Protein AF-A0A369Q5H9-F1 (afdb_monomer_lite)

Sequence (134 aa):
MATLTLPMKGEYFDQIRDGSKTEEYRVRNIHWGCRIVGKTFDAIVLTRGYPKGGGVEGQTRLTREWRGFEQKMITHPHFGEKPTPVFAIDVSRPAQGMAARSDETPQAVQPERPQPSSQSECAQPTPSKDTSNE

Structure (mmCIF, N/CA/C/O backbone):
data_AF-A0A369Q5H9-F1
#
_entry.id   AF-A0A369Q5H9-F1
#
loop_
_atom_site.group_PDB
_atom_site.id
_atom_site.type_symbol
_atom_site.label_atom_id
_atom_site.label_alt_id
_atom_site.label_comp_id
_atom_site.label_asym_id
_atom_site.label_entity_id
_atom_site.label_seq_id
_atom_site.pdbx_PDB_ins_code
_atom_site.Cartn_x
_atom_site.Cartn_y
_atom_site.Cartn_z
_atom_site.occupancy
_atom_site.B_iso_or_equiv
_atom_site.auth_seq_id
_atom_site.auth_comp_id
_atom_site.auth_asym_id
_atom_site.auth_atom_id
_atom_site.pdbx_PDB_model_num
ATOM 1 N N . MET A 1 1 ? -8.382 -5.870 18.225 1.00 69.31 1 MET A N 1
ATOM 2 C CA . MET A 1 1 ? -8.203 -5.140 16.960 1.00 69.31 1 MET A CA 1
ATOM 3 C C . MET A 1 1 ? -6.846 -5.494 16.394 1.00 69.31 1 MET A C 1
ATOM 5 O O . MET A 1 1 ? -5.853 -5.356 17.103 1.00 69.31 1 MET A O 1
ATOM 9 N N . ALA A 1 2 ? -6.815 -6.042 15.186 1.00 87.56 2 ALA A N 1
ATOM 10 C CA . ALA A 1 2 ? -5.592 -6.450 14.513 1.00 87.56 2 ALA A CA 1
ATOM 11 C C . ALA A 1 2 ? -5.245 -5.420 13.438 1.00 87.56 2 ALA A C 1
ATOM 13 O O . ALA A 1 2 ? -6.059 -5.104 12.573 1.00 87.56 2 ALA A O 1
ATOM 14 N N . THR A 1 3 ? -4.018 -4.913 13.479 1.00 90.88 3 THR A N 1
ATOM 15 C CA . THR A 1 3 ? -3.528 -3.922 12.521 1.00 90.88 3 THR A CA 1
ATOM 16 C C . THR A 1 3 ? -2.336 -4.485 11.770 1.00 90.88 3 THR A C 1
ATOM 18 O O . THR A 1 3 ? -1.389 -4.984 12.383 1.00 90.88 3 THR A O 1
ATOM 21 N N . LEU A 1 4 ? -2.371 -4.398 10.442 1.00 92.44 4 LEU A N 1
ATOM 22 C CA . LEU A 1 4 ? -1.253 -4.804 9.602 1.00 92.44 4 LEU A CA 1
ATOM 23 C C . LEU A 1 4 ? -0.330 -3.610 9.352 1.00 92.44 4 LEU A C 1
ATOM 25 O O . LEU A 1 4 ? -0.694 -2.693 8.623 1.00 92.44 4 LEU A O 1
ATOM 29 N N . THR A 1 5 ? 0.874 -3.630 9.920 1.00 91.62 5 THR A N 1
ATOM 30 C CA . THR A 1 5 ? 1.871 -2.571 9.699 1.00 91.62 5 THR A CA 1
ATOM 31 C C . THR A 1 5 ? 2.833 -2.942 8.572 1.00 91.62 5 THR A C 1
ATOM 33 O O . THR A 1 5 ? 3.466 -4.000 8.615 1.00 91.62 5 THR A O 1
ATOM 36 N N . LEU A 1 6 ? 2.978 -2.058 7.583 1.00 91.44 6 LEU A N 1
ATOM 37 C CA . LEU A 1 6 ? 3.784 -2.263 6.381 1.00 91.44 6 LEU A CA 1
ATOM 38 C C . LEU A 1 6 ? 4.786 -1.109 6.191 1.00 91.44 6 LEU A C 1
ATOM 40 O O . LEU A 1 6 ? 4.381 -0.004 5.830 1.00 91.44 6 LEU A O 1
ATOM 44 N N . PRO A 1 7 ? 6.095 -1.349 6.382 1.00 90.25 7 PRO A N 1
ATOM 45 C CA . PRO A 1 7 ? 7.118 -0.357 6.072 1.00 90.25 7 PRO A CA 1
ATOM 46 C C . PRO A 1 7 ? 7.408 -0.330 4.574 1.00 90.25 7 PRO A C 1
ATOM 48 O O . PRO A 1 7 ? 7.670 -1.379 3.978 1.00 90.25 7 PRO A O 1
ATOM 51 N N . MET A 1 8 ? 7.391 0.854 3.967 1.00 89.19 8 MET A N 1
ATOM 52 C CA . MET A 1 8 ? 7.634 1.042 2.535 1.00 89.19 8 MET A CA 1
ATOM 53 C C . MET A 1 8 ? 8.571 2.214 2.246 1.00 89.19 8 MET A C 1
ATOM 55 O O . MET A 1 8 ? 8.866 3.049 3.105 1.00 89.19 8 MET A O 1
ATOM 59 N N . LYS A 1 9 ? 9.067 2.265 1.010 1.00 88.06 9 LYS A N 1
ATOM 60 C CA . LYS A 1 9 ? 9.926 3.352 0.542 1.00 88.06 9 LYS A CA 1
ATOM 61 C C . LYS A 1 9 ? 9.127 4.655 0.466 1.00 88.06 9 LYS A C 1
ATOM 63 O O . LYS A 1 9 ? 7.956 4.644 0.093 1.00 88.06 9 LYS A O 1
ATOM 68 N N . GLY A 1 10 ? 9.778 5.771 0.801 1.00 87.69 10 GLY A N 1
ATOM 69 C CA . GLY A 1 10 ? 9.128 7.084 0.860 1.00 87.69 10 GLY A CA 1
ATOM 70 C C . GLY A 1 10 ? 8.425 7.485 -0.435 1.00 87.69 10 GLY A C 1
ATOM 71 O O . GLY A 1 10 ? 7.298 7.950 -0.373 1.00 87.69 10 GLY A O 1
ATOM 72 N N . GLU A 1 11 ? 9.022 7.187 -1.594 1.00 88.00 11 GLU A N 1
ATOM 73 C CA . GLU A 1 11 ? 8.424 7.498 -2.902 1.00 88.00 11 GLU A CA 1
ATOM 74 C C . GLU A 1 11 ? 7.024 6.887 -3.085 1.00 88.00 11 GLU A C 1
ATOM 76 O O . GLU A 1 11 ? 6.123 7.544 -3.594 1.00 88.00 11 GLU A O 1
ATOM 81 N N . TYR A 1 12 ? 6.813 5.654 -2.617 1.00 88.94 12 TYR A N 1
ATOM 82 C CA . TYR A 1 12 ? 5.514 4.986 -2.707 1.00 88.94 12 TYR A CA 1
ATOM 83 C C . TYR A 1 12 ? 4.548 5.454 -1.638 1.00 88.94 12 TYR A C 1
ATOM 85 O O . TYR A 1 12 ? 3.353 5.555 -1.896 1.00 88.94 12 TYR A O 1
ATOM 93 N N . PHE A 1 13 ? 5.070 5.772 -0.457 1.00 90.62 13 PHE A N 1
ATOM 94 C CA . PHE A 1 13 ? 4.278 6.364 0.606 1.00 90.62 13 PHE A CA 1
ATOM 95 C C . PHE A 1 13 ? 3.668 7.695 0.157 1.00 90.62 13 PHE A C 1
ATOM 97 O O . PHE A 1 13 ? 2.470 7.900 0.331 1.00 90.62 13 PHE A O 1
ATOM 104 N N . ASP A 1 14 ? 4.470 8.561 -0.467 1.00 88.50 14 ASP A N 1
ATOM 105 C CA . ASP A 1 14 ? 4.007 9.841 -1.002 1.00 88.50 14 ASP A CA 1
ATOM 106 C C . ASP A 1 14 ? 2.962 9.624 -2.118 1.00 88.50 14 ASP A C 1
A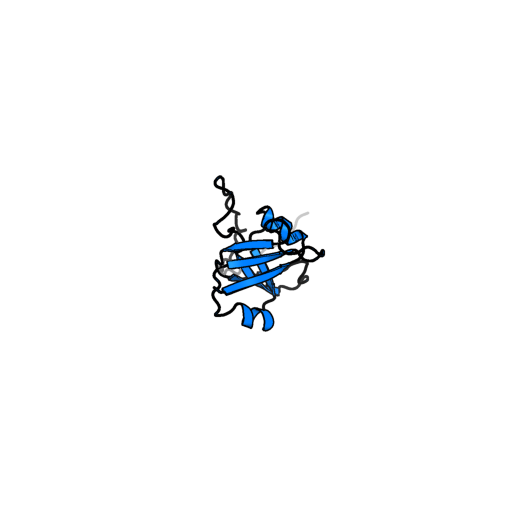TOM 108 O O . ASP A 1 14 ? 1.897 10.231 -2.078 1.00 88.50 14 ASP A O 1
ATOM 112 N N . GLN A 1 15 ? 3.169 8.662 -3.029 1.00 90.94 15 GLN A N 1
ATOM 113 C CA . GLN A 1 15 ? 2.172 8.321 -4.061 1.00 90.94 15 GLN A 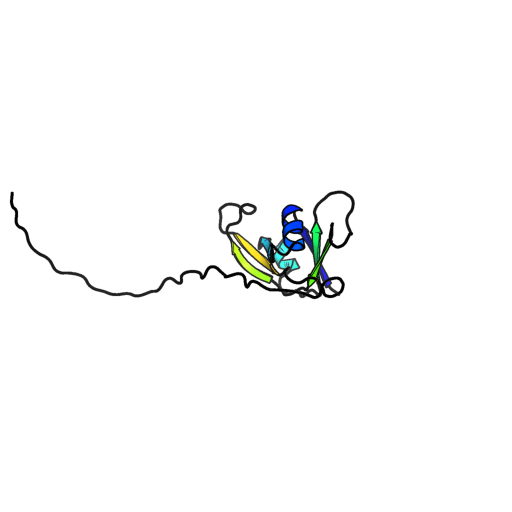CA 1
ATOM 114 C C . GLN A 1 15 ? 0.836 7.807 -3.494 1.00 90.94 15 GLN A C 1
ATOM 116 O O . GLN A 1 15 ? -0.215 8.083 -4.066 1.00 90.94 15 GLN A O 1
ATOM 121 N N . ILE A 1 16 ? 0.855 7.045 -2.396 1.00 90.75 16 ILE A N 1
ATOM 122 C CA . ILE A 1 16 ? -0.366 6.537 -1.743 1.00 90.75 16 ILE A CA 1
ATOM 123 C C . ILE A 1 16 ? -1.035 7.623 -0.894 1.00 90.75 16 ILE A C 1
ATOM 125 O O . ILE A 1 16 ? -2.262 7.652 -0.767 1.00 90.75 16 ILE A O 1
ATOM 129 N N . ARG A 1 17 ? -0.247 8.528 -0.300 1.00 87.75 17 ARG A N 1
ATOM 130 C CA . ARG A 1 17 ? -0.770 9.724 0.368 1.00 87.75 17 ARG A CA 1
ATOM 131 C C . ARG A 1 17 ? -1.555 10.575 -0.625 1.00 87.75 17 ARG A C 1
ATOM 133 O O . ARG A 1 17 ? -2.673 10.965 -0.312 1.00 87.75 17 ARG A O 1
ATOM 140 N N . ASP A 1 18 ? -0.972 10.809 -1.797 1.00 87.00 18 ASP A N 1
ATOM 141 C CA . ASP A 1 18 ? -1.522 11.686 -2.832 1.00 87.00 18 ASP A CA 1
ATOM 142 C C . ASP A 1 18 ? -2.619 10.998 -3.671 1.00 87.00 18 ASP A C 1
ATOM 144 O O . ASP A 1 18 ? -3.237 11.628 -4.521 1.00 87.00 18 AS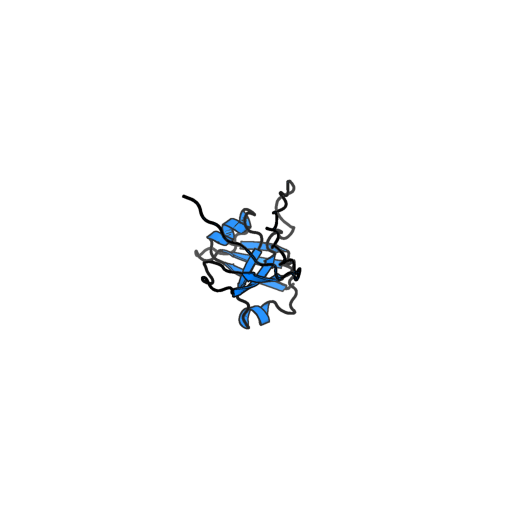P A O 1
ATOM 148 N N . GLY A 1 19 ? -2.884 9.706 -3.435 1.00 86.94 19 GLY A N 1
ATOM 149 C CA . GLY A 1 19 ? -3.931 8.936 -4.117 1.00 86.94 19 GLY A CA 1
ATOM 150 C C . GLY A 1 19 ? -3.546 8.401 -5.501 1.00 86.94 19 GLY A C 1
ATOM 151 O O . GLY A 1 19 ? -4.295 7.621 -6.081 1.00 86.94 19 GLY A O 1
ATOM 152 N N . SER A 1 20 ? -2.359 8.739 -6.008 1.00 88.94 20 SER A N 1
ATOM 153 C CA . SER A 1 20 ? -1.831 8.265 -7.297 1.00 88.94 20 SER A CA 1
ATOM 154 C C . SER A 1 20 ? -1.562 6.757 -7.331 1.00 88.94 20 SER A C 1
ATOM 156 O O . SER A 1 20 ? -1.537 6.153 -8.402 1.00 88.94 20 SER A O 1
ATOM 158 N N . LYS A 1 21 ? -1.338 6.132 -6.168 1.00 90.50 21 LYS A N 1
ATOM 159 C CA . LYS A 1 21 ? -1.126 4.685 -6.030 1.00 90.50 21 LYS A CA 1
ATOM 160 C C . LYS A 1 21 ? -2.114 4.097 -5.028 1.00 90.50 21 LYS A C 1
ATOM 162 O O . LYS A 1 21 ? -2.170 4.515 -3.878 1.00 90.50 21 LYS A O 1
ATOM 167 N N . THR A 1 22 ? -2.856 3.083 -5.461 1.00 92.19 22 THR A N 1
ATOM 168 C CA . THR A 1 22 ? -3.947 2.458 -4.692 1.00 92.19 22 THR A CA 1
ATOM 169 C C . THR A 1 22 ? -3.634 1.042 -4.214 1.00 92.19 22 THR A C 1
ATOM 171 O O . THR A 1 22 ? -4.387 0.487 -3.418 1.00 92.19 22 THR A O 1
ATOM 174 N N . GLU A 1 23 ? -2.517 0.462 -4.659 1.00 93.00 23 GLU A N 1
ATOM 175 C CA . GLU A 1 23 ? -2.116 -0.912 -4.346 1.00 93.00 23 GLU A CA 1
ATOM 176 C C . GLU A 1 23 ? -0.673 -0.964 -3.835 1.00 93.00 23 GLU A C 1
ATOM 178 O O . GLU A 1 23 ? 0.241 -0.419 -4.466 1.00 93.00 23 GLU A O 1
ATOM 183 N N . GLU A 1 24 ? -0.458 -1.674 -2.728 1.00 92.62 24 GLU A N 1
ATOM 184 C CA . GLU A 1 24 ? 0.867 -2.028 -2.213 1.00 92.62 24 GLU A CA 1
ATOM 185 C C . GLU A 1 24 ? 1.208 -3.478 -2.581 1.00 92.62 24 GLU A C 1
ATOM 187 O O . GLU A 1 24 ? 0.436 -4.395 -2.303 1.00 92.62 24 GLU A O 1
ATOM 192 N N . TYR A 1 25 ? 2.383 -3.707 -3.176 1.00 93.19 25 TYR A N 1
ATOM 193 C CA . TYR A 1 25 ? 2.794 -5.038 -3.634 1.00 93.19 25 TYR A CA 1
ATOM 194 C C . TYR A 1 25 ? 3.814 -5.666 -2.688 1.00 93.19 25 TYR A C 1
ATOM 196 O O . TYR A 1 25 ? 4.885 -5.111 -2.439 1.00 93.19 25 TYR A O 1
ATOM 204 N N . ARG A 1 26 ? 3.528 -6.880 -2.215 1.00 92.56 26 ARG A N 1
ATOM 205 C CA . ARG A 1 26 ? 4.473 -7.695 -1.440 1.00 92.56 26 ARG A CA 1
ATOM 206 C C . ARG A 1 26 ? 4.734 -9.016 -2.125 1.00 92.56 26 ARG A C 1
ATOM 208 O O . ARG A 1 26 ? 3.797 -9.701 -2.511 1.00 92.56 26 ARG A O 1
ATOM 215 N N . VAL A 1 27 ? 6.003 -9.395 -2.249 1.00 92.88 27 VAL A N 1
ATOM 216 C CA . VAL A 1 27 ? 6.374 -10.684 -2.843 1.00 92.88 27 VAL A CA 1
ATOM 217 C C . VAL A 1 27 ? 5.657 -11.833 -2.133 1.00 92.88 27 VAL A C 1
ATOM 219 O O . VAL A 1 27 ? 5.617 -11.902 -0.901 1.00 92.88 27 VAL A O 1
ATOM 222 N N . ARG A 1 28 ? 5.087 -12.747 -2.917 1.00 94.06 28 ARG A N 1
ATOM 223 C CA . ARG A 1 28 ? 4.438 -13.947 -2.402 1.00 94.06 28 ARG A CA 1
ATOM 224 C C . ARG A 1 28 ? 5.505 -14.937 -1.953 1.00 94.06 28 ARG A C 1
ATOM 226 O O . ARG A 1 28 ? 5.965 -15.771 -2.724 1.00 94.06 28 ARG A O 1
ATOM 233 N N . ASN A 1 29 ? 5.888 -14.846 -0.689 1.00 93.31 29 ASN A N 1
ATOM 234 C CA . ASN A 1 29 ? 6.758 -15.809 -0.025 1.00 93.31 29 ASN A CA 1
ATOM 235 C C . ASN A 1 29 ? 6.109 -16.316 1.271 1.00 93.31 29 ASN A C 1
ATOM 237 O O . ASN A 1 29 ? 5.080 -15.798 1.708 1.00 93.31 29 ASN A O 1
ATOM 241 N N . ILE A 1 30 ? 6.725 -17.315 1.906 1.00 92.25 30 ILE A N 1
ATOM 242 C CA . ILE A 1 30 ? 6.234 -17.898 3.167 1.00 92.25 30 ILE A CA 1
ATOM 243 C C . ILE A 1 30 ? 6.107 -16.821 4.257 1.00 92.25 30 ILE A C 1
ATOM 245 O O . ILE A 1 30 ? 5.136 -16.800 5.008 1.00 92.25 30 ILE A O 1
ATOM 249 N N . HIS A 1 31 ? 7.041 -15.869 4.298 1.00 91.62 31 HIS A N 1
ATOM 250 C CA . HIS A 1 31 ? 7.051 -14.785 5.279 1.00 91.62 31 HIS A CA 1
ATOM 251 C C . HIS A 1 31 ? 5.797 -13.897 5.212 1.00 91.62 31 HIS A C 1
ATOM 253 O O . HIS A 1 31 ? 5.190 -13.603 6.243 1.00 91.62 31 HIS A O 1
ATOM 259 N N . TRP A 1 32 ? 5.388 -13.486 4.009 1.00 91.56 32 TRP A N 1
ATOM 260 C CA . TRP A 1 32 ? 4.157 -12.723 3.790 1.00 91.56 32 TRP A CA 1
ATOM 261 C C . TRP A 1 32 ? 2.914 -13.602 3.857 1.00 91.56 32 TRP A C 1
ATOM 263 O O . TRP A 1 32 ? 1.906 -13.180 4.423 1.00 91.56 32 TRP A O 1
ATOM 273 N N . GLY A 1 33 ? 3.007 -14.844 3.377 1.00 91.94 33 GLY A N 1
ATOM 274 C CA . GLY A 1 33 ? 1.942 -15.838 3.461 1.00 91.94 33 GLY A CA 1
ATOM 275 C C . GLY A 1 33 ? 1.457 -16.028 4.896 1.00 91.94 33 GLY A C 1
ATOM 276 O O . GLY A 1 33 ? 0.286 -15.805 5.178 1.00 91.94 33 GLY A O 1
ATOM 277 N N . CYS A 1 34 ? 2.368 -16.297 5.834 1.00 92.56 34 CYS A N 1
ATOM 278 C CA . CYS A 1 34 ? 2.034 -16.470 7.251 1.00 92.56 34 CYS A CA 1
ATOM 279 C C . CYS A 1 34 ? 1.471 -15.204 7.923 1.00 92.56 34 CYS A C 1
ATOM 281 O O . CYS A 1 34 ? 0.859 -15.285 8.994 1.00 92.56 34 CYS A O 1
ATOM 283 N N . ARG A 1 35 ? 1.699 -14.015 7.351 1.00 90.88 35 ARG A N 1
ATOM 284 C CA . ARG A 1 35 ? 1.175 -12.750 7.889 1.00 90.88 35 ARG A CA 1
ATOM 285 C C . ARG A 1 35 ? -0.180 -12.360 7.331 1.00 90.88 35 ARG A C 1
ATOM 287 O O . ARG A 1 35 ? -0.910 -11.694 8.048 1.00 90.88 35 ARG A O 1
ATOM 294 N N . ILE A 1 36 ? -0.495 -12.739 6.102 1.00 90.75 36 ILE A N 1
ATOM 295 C CA . ILE A 1 36 ? -1.664 -12.220 5.387 1.00 90.75 36 ILE A CA 1
ATOM 296 C C . ILE A 1 36 ? -2.703 -13.319 5.134 1.00 90.75 36 ILE A C 1
ATOM 298 O O . ILE A 1 36 ? -3.899 -13.093 5.296 1.00 90.75 36 ILE A O 1
ATOM 302 N N . VAL A 1 37 ? -2.269 -14.520 4.749 1.00 90.50 37 VAL A N 1
ATOM 303 C CA . VAL A 1 37 ? -3.181 -15.594 4.339 1.00 90.50 37 VAL A CA 1
ATOM 304 C C . VAL A 1 37 ? -3.938 -16.128 5.556 1.00 90.50 37 VAL A C 1
ATOM 306 O O . VAL A 1 37 ? -3.335 -16.464 6.574 1.00 90.50 37 VAL A O 1
ATOM 309 N N . GLY A 1 38 ? -5.268 -16.188 5.446 1.00 89.12 38 GLY A N 1
ATOM 310 C CA . GLY A 1 38 ? -6.154 -16.636 6.526 1.00 89.12 38 GLY A CA 1
ATOM 311 C C . GLY A 1 38 ? -6.293 -15.642 7.684 1.00 89.12 38 GLY A C 1
ATOM 312 O O . GLY A 1 38 ? -6.822 -16.010 8.729 1.00 89.12 38 GLY A O 1
ATOM 313 N N . LYS A 1 39 ? -5.811 -14.401 7.524 1.00 89.31 39 LYS A N 1
ATOM 314 C CA . LYS A 1 39 ? -5.892 -13.349 8.541 1.00 89.31 39 LYS A CA 1
ATOM 315 C C . LYS A 1 39 ? -6.728 -12.180 8.040 1.00 89.31 39 LYS A C 1
ATOM 317 O O . LYS A 1 39 ? -6.589 -11.739 6.902 1.00 89.31 39 LYS A O 1
ATOM 322 N N . THR A 1 40 ? -7.576 -11.669 8.921 1.00 89.25 40 THR A N 1
ATOM 323 C CA . THR A 1 40 ? -8.364 -10.456 8.710 1.00 89.25 40 THR A CA 1
ATOM 324 C C . THR A 1 40 ? -7.871 -9.379 9.662 1.00 89.25 40 THR A C 1
ATOM 326 O O . THR A 1 40 ? -7.634 -9.646 10.841 1.00 89.25 40 THR A O 1
ATOM 329 N N . PHE A 1 41 ? -7.708 -8.169 9.142 1.00 92.25 41 PHE A N 1
ATOM 330 C CA . PHE A 1 41 ? -7.288 -7.005 9.910 1.00 92.25 41 PHE A CA 1
ATOM 331 C C . PHE A 1 41 ? -8.416 -5.981 9.919 1.00 92.25 41 PHE A C 1
ATOM 333 O O . PHE A 1 41 ? -9.240 -5.962 9.011 1.00 92.25 41 PHE A O 1
ATOM 340 N N . ASP A 1 42 ? -8.435 -5.125 10.932 1.00 90.75 42 ASP A N 1
ATOM 341 C CA . ASP A 1 42 ? -9.364 -3.996 10.988 1.00 90.75 42 ASP A CA 1
ATOM 342 C C . ASP A 1 42 ? -8.822 -2.821 10.155 1.00 90.75 42 ASP A C 1
ATOM 344 O O . ASP A 1 42 ? -9.563 -2.102 9.491 1.00 90.75 42 ASP A O 1
ATOM 348 N N . ALA A 1 43 ? -7.497 -2.642 10.163 1.00 91.62 43 ALA A N 1
ATOM 349 C CA . ALA A 1 43 ? -6.819 -1.549 9.477 1.00 91.62 43 ALA A CA 1
ATOM 350 C C . ALA A 1 43 ? -5.411 -1.937 9.012 1.00 91.62 43 ALA A C 1
ATOM 352 O O . ALA A 1 43 ? -4.759 -2.830 9.567 1.00 91.62 43 ALA A O 1
ATOM 353 N N . ILE A 1 44 ? -4.918 -1.198 8.023 1.00 93.19 44 ILE A N 1
ATOM 354 C CA . ILE A 1 44 ? -3.545 -1.252 7.526 1.00 93.19 44 ILE A CA 1
ATOM 355 C C . ILE A 1 44 ? -2.850 0.045 7.911 1.00 93.19 44 ILE A C 1
ATOM 357 O O . ILE A 1 44 ? -3.385 1.133 7.720 1.00 93.19 44 ILE A O 1
ATOM 361 N N . VAL A 1 45 ? -1.633 -0.065 8.425 1.00 92.56 45 VAL A N 1
ATOM 362 C CA . VAL A 1 45 ? -0.776 1.072 8.735 1.00 92.56 45 VAL A CA 1
ATOM 363 C C . VAL A 1 45 ? 0.436 1.024 7.825 1.00 92.56 45 VAL A C 1
ATOM 365 O O . VAL A 1 45 ? 1.305 0.166 7.967 1.00 92.56 45 VAL A O 1
ATOM 368 N N . LEU A 1 46 ? 0.512 1.966 6.898 1.00 92.25 46 LEU A N 1
ATOM 369 C CA . LEU A 1 46 ? 1.685 2.168 6.063 1.00 92.25 46 LEU A CA 1
ATOM 370 C C . LEU A 1 46 ? 2.647 3.082 6.805 1.00 92.25 46 LEU A C 1
ATOM 372 O O . LEU A 1 46 ? 2.247 4.141 7.290 1.00 92.25 46 LEU A O 1
ATOM 376 N N . THR A 1 47 ? 3.912 2.689 6.893 1.00 91.31 47 THR A N 1
ATOM 377 C CA . THR A 1 47 ? 4.951 3.538 7.471 1.00 91.31 47 THR A CA 1
ATOM 378 C C . THR A 1 47 ? 5.946 3.949 6.404 1.00 91.31 47 THR A C 1
ATOM 380 O O . THR A 1 47 ? 6.469 3.124 5.646 1.00 91.31 47 THR A O 1
ATOM 383 N N . ARG A 1 48 ? 6.210 5.255 6.347 1.00 89.06 48 ARG A N 1
ATOM 384 C CA . ARG A 1 48 ? 7.318 5.799 5.572 1.00 89.06 48 ARG A CA 1
ATOM 385 C C . ARG A 1 48 ? 8.601 5.275 6.211 1.00 89.06 48 ARG A C 1
ATOM 387 O O . ARG A 1 48 ? 8.778 5.399 7.423 1.00 89.06 48 ARG A O 1
ATOM 394 N N . GLY A 1 49 ? 9.483 4.670 5.417 1.00 80.62 49 GLY A N 1
ATOM 395 C CA . GLY A 1 49 ? 10.841 4.356 5.865 1.00 80.62 49 GLY A CA 1
ATOM 396 C C . GLY A 1 49 ? 11.566 5.594 6.420 1.00 80.62 49 GLY A C 1
ATOM 397 O O . GLY A 1 49 ? 11.074 6.714 6.301 1.00 80.62 49 GLY A O 1
ATOM 398 N N . TYR A 1 50 ? 12.734 5.383 7.033 1.00 62.03 50 TYR A N 1
ATOM 399 C CA . TYR A 1 50 ? 13.523 6.408 7.742 1.00 62.03 50 TYR A CA 1
ATOM 400 C C . TYR A 1 50 ? 13.521 7.795 7.056 1.00 62.03 50 TYR A C 1
ATOM 402 O O . TYR A 1 50 ? 13.728 7.873 5.844 1.00 62.03 50 TYR A O 1
ATOM 410 N N . PRO A 1 51 ? 13.306 8.884 7.829 1.00 57.81 51 PRO A N 1
ATOM 411 C CA . PRO A 1 51 ? 14.207 9.235 8.933 1.00 57.81 51 PRO A CA 1
ATOM 412 C C . PRO A 1 51 ? 13.593 9.199 10.347 1.00 57.81 51 PRO A C 1
ATOM 414 O O . PRO A 1 51 ? 12.401 8.980 10.541 1.00 57.81 51 PRO A O 1
ATOM 417 N N . LYS A 1 52 ? 14.474 9.351 11.351 1.00 54.16 52 LYS A N 1
ATOM 418 C CA . LYS A 1 52 ? 14.222 9.262 12.803 1.00 54.16 52 LYS A CA 1
ATOM 419 C C . LYS A 1 52 ? 13.169 10.287 13.263 1.00 54.16 52 LYS A C 1
ATOM 421 O O . LYS A 1 52 ? 13.507 11.399 13.641 1.00 54.16 52 LYS A O 1
ATOM 426 N N . GLY A 1 53 ? 11.900 9.903 13.211 1.00 59.66 53 GLY A N 1
ATOM 427 C CA . GLY A 1 53 ? 10.762 10.750 13.580 1.00 59.66 53 GLY A CA 1
ATOM 428 C C . GLY A 1 53 ? 9.451 10.097 13.150 1.00 59.66 53 GLY A C 1
ATOM 429 O O . GLY A 1 53 ? 8.691 10.658 12.368 1.00 59.66 53 GLY A O 1
ATOM 430 N N . GLY A 1 54 ? 9.244 8.840 13.549 1.00 61.34 54 GLY A N 1
ATOM 431 C CA . GLY A 1 54 ? 8.079 8.053 13.141 1.00 61.34 54 GLY A CA 1
ATOM 432 C C . GLY A 1 54 ? 6.845 8.352 13.993 1.00 61.34 54 GLY A C 1
ATOM 433 O O . GLY A 1 54 ? 6.969 8.589 15.189 1.00 61.34 54 GLY A O 1
ATOM 434 N N . GLY A 1 55 ? 5.657 8.293 13.387 1.00 71.06 55 GLY A N 1
ATOM 435 C CA . GLY A 1 55 ? 4.373 8.322 14.102 1.00 71.06 55 GLY A CA 1
ATOM 436 C C . GLY A 1 55 ? 3.446 9.490 13.766 1.00 71.06 55 GLY A C 1
ATOM 437 O O . GLY A 1 55 ? 2.383 9.587 14.369 1.00 71.06 55 GLY A O 1
ATOM 438 N N . VAL A 1 56 ? 3.806 10.345 12.808 1.00 79.44 56 VAL A N 1
ATOM 439 C CA . VAL A 1 56 ? 2.957 11.460 12.372 1.00 79.44 56 VAL A CA 1
ATOM 440 C C . VAL A 1 56 ? 2.063 11.001 11.222 1.00 79.44 56 VAL A C 1
ATOM 442 O O . VAL A 1 56 ? 2.556 10.625 10.152 1.00 79.44 56 VAL A O 1
ATOM 445 N N . GLU A 1 57 ? 0.749 11.023 11.443 1.00 81.06 57 GLU A N 1
ATOM 446 C CA . GLU A 1 57 ? -0.250 10.693 10.421 1.00 81.06 57 GLU A CA 1
ATOM 447 C C . GLU A 1 57 ? -0.148 11.676 9.240 1.00 81.06 57 GLU A C 1
ATOM 449 O O . GLU A 1 57 ? 0.006 12.881 9.427 1.00 81.06 57 GLU A O 1
ATOM 454 N N . GLY A 1 58 ? -0.157 11.161 8.011 1.00 78.75 58 GLY A N 1
ATOM 455 C CA . GLY A 1 58 ? 0.021 11.937 6.780 1.00 78.75 58 GLY A CA 1
ATOM 456 C C . GLY A 1 58 ? 1.477 12.225 6.389 1.00 78.75 58 GLY A C 1
ATOM 457 O O . GLY A 1 58 ? 1.737 12.543 5.231 1.00 78.75 58 GLY A O 1
ATOM 458 N N . GLN A 1 59 ? 2.442 12.073 7.305 1.00 81.69 59 GLN A N 1
ATOM 459 C CA . GLN A 1 59 ? 3.862 12.358 7.036 1.00 81.69 59 GLN A CA 1
ATOM 460 C C . GLN A 1 59 ? 4.749 11.114 7.100 1.00 81.69 59 GLN A C 1
ATOM 462 O O . GLN A 1 59 ? 5.554 10.874 6.197 1.00 81.69 59 GLN A O 1
ATOM 467 N N . THR A 1 60 ? 4.613 10.329 8.171 1.00 87.19 60 THR A N 1
ATOM 468 C CA . THR A 1 60 ? 5.385 9.097 8.398 1.00 87.19 60 THR A CA 1
ATOM 469 C C . THR A 1 60 ? 4.508 7.870 8.625 1.00 87.19 60 THR A C 1
ATOM 471 O O . THR A 1 60 ? 5.011 6.746 8.578 1.00 87.19 60 THR A O 1
ATOM 474 N N . ARG A 1 61 ? 3.197 8.069 8.807 1.00 89.44 61 ARG A N 1
ATOM 475 C CA . ARG A 1 61 ? 2.182 7.027 8.958 1.00 89.44 61 ARG A CA 1
ATOM 476 C C . ARG A 1 61 ? 0.958 7.330 8.091 1.00 89.44 61 ARG A C 1
ATOM 478 O O . ARG A 1 61 ? 0.532 8.476 8.032 1.00 89.44 61 ARG A O 1
ATOM 485 N N . LEU A 1 62 ? 0.403 6.319 7.431 1.00 90.12 62 LEU A N 1
ATOM 486 C CA . LEU A 1 62 ? -0.920 6.386 6.807 1.00 90.12 62 LEU A CA 1
ATOM 487 C C . LEU A 1 62 ? -1.749 5.209 7.283 1.00 90.12 62 LEU A C 1
ATOM 489 O O . LEU A 1 62 ? -1.341 4.057 7.128 1.00 90.12 62 LEU A O 1
ATOM 493 N N . THR A 1 63 ? -2.923 5.496 7.819 1.00 92.19 63 THR A N 1
ATOM 494 C CA . THR A 1 63 ? -3.890 4.483 8.218 1.00 92.19 63 THR A CA 1
ATOM 495 C C . THR A 1 63 ? -4.926 4.308 7.102 1.00 92.19 63 THR A C 1
ATOM 497 O O . THR A 1 63 ? -5.491 5.273 6.574 1.00 92.19 63 THR A O 1
ATOM 500 N N . ARG A 1 64 ? -5.123 3.062 6.674 1.00 92.56 64 ARG A N 1
ATOM 501 C CA . ARG A 1 64 ? -6.003 2.647 5.574 1.00 92.56 64 ARG A CA 1
ATOM 502 C C . ARG A 1 64 ? -6.951 1.552 6.043 1.00 92.56 64 ARG A C 1
ATOM 504 O O . ARG A 1 64 ? -6.622 0.795 6.958 1.00 92.56 64 ARG A O 1
ATOM 511 N N . GLU A 1 65 ? -8.122 1.472 5.426 1.00 92.88 65 GLU A N 1
ATOM 512 C CA . GLU A 1 65 ? -9.071 0.390 5.697 1.00 92.88 65 GLU A CA 1
ATOM 513 C C . GLU A 1 65 ? -8.537 -0.925 5.127 1.00 92.88 65 GLU A C 1
ATOM 515 O O . GLU A 1 65 ? -8.053 -0.971 3.995 1.00 92.88 65 GLU A O 1
ATOM 520 N N . TRP A 1 66 ? -8.627 -2.012 5.896 1.00 92.06 66 TRP A N 1
ATOM 521 C CA . TRP A 1 66 ? -8.322 -3.335 5.360 1.00 92.06 66 TRP A CA 1
ATOM 522 C C . TRP A 1 66 ? -9.460 -3.788 4.439 1.00 92.06 66 TRP A C 1
ATOM 524 O O . TRP A 1 66 ? -10.551 -4.114 4.901 1.00 92.06 66 TRP A O 1
ATOM 534 N N . ARG A 1 67 ? -9.195 -3.848 3.129 1.00 91.81 67 ARG A N 1
ATOM 535 C CA . ARG A 1 67 ? -10.147 -4.357 2.119 1.00 91.81 67 ARG A CA 1
ATOM 536 C C . ARG A 1 67 ? -9.748 -5.715 1.540 1.00 91.81 67 ARG A C 1
ATOM 538 O O . ARG A 1 67 ? -10.394 -6.219 0.628 1.00 91.81 67 ARG A O 1
ATOM 545 N N . GLY A 1 68 ? -8.705 -6.325 2.100 1.00 92.38 68 GLY A N 1
ATOM 546 C CA . GLY A 1 68 ? -8.143 -7.581 1.623 1.00 92.38 68 GLY A CA 1
ATOM 547 C C . GLY A 1 68 ? -6.939 -7.388 0.707 1.00 92.38 68 GLY A C 1
ATOM 548 O O . GLY A 1 68 ? -6.302 -6.334 0.666 1.00 92.38 68 GLY A O 1
ATOM 549 N N . PHE A 1 69 ? -6.599 -8.461 0.002 1.00 93.88 69 PHE A N 1
ATOM 550 C CA . PHE A 1 69 ? -5.490 -8.498 -0.936 1.00 93.88 69 PHE A CA 1
ATOM 551 C C . PHE A 1 69 ? -5.847 -9.381 -2.129 1.00 93.88 69 PHE A C 1
ATOM 553 O O . PHE A 1 69 ? -6.580 -10.361 -1.998 1.00 93.88 69 PHE A O 1
ATOM 560 N N . GLU A 1 70 ? -5.251 -9.077 -3.272 1.00 94.06 70 GLU A N 1
ATOM 561 C CA . GLU A 1 70 ? -5.334 -9.887 -4.477 1.00 94.06 70 GLU A CA 1
ATOM 562 C C . GLU A 1 70 ? -4.001 -10.564 -4.778 1.00 94.06 70 GLU A C 1
ATOM 564 O O . GLU A 1 70 ? -2.917 -10.121 -4.395 1.00 94.06 70 GLU A O 1
ATOM 569 N N . GLN A 1 71 ? -4.077 -11.677 -5.490 1.00 93.75 71 GLN A N 1
ATOM 570 C CA . GLN A 1 71 ? -2.931 -12.466 -5.897 1.00 93.75 71 GLN A CA 1
ATOM 571 C C . GLN A 1 71 ? -2.612 -12.173 -7.364 1.00 93.75 71 GLN A C 1
ATOM 573 O O . GLN A 1 71 ? -3.321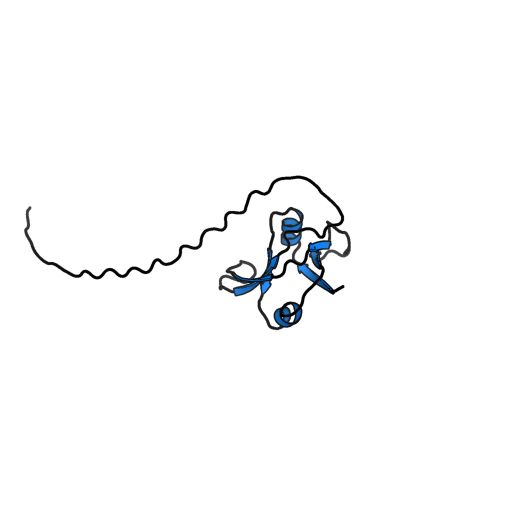 -12.638 -8.250 1.00 93.75 71 GLN A O 1
ATOM 578 N N . LYS A 1 72 ? -1.532 -11.428 -7.627 1.00 93.38 72 LYS A N 1
ATOM 579 C CA . LYS A 1 72 ? -1.152 -11.002 -8.987 1.00 93.38 72 LYS A CA 1
ATOM 580 C C . LYS A 1 72 ? 0.22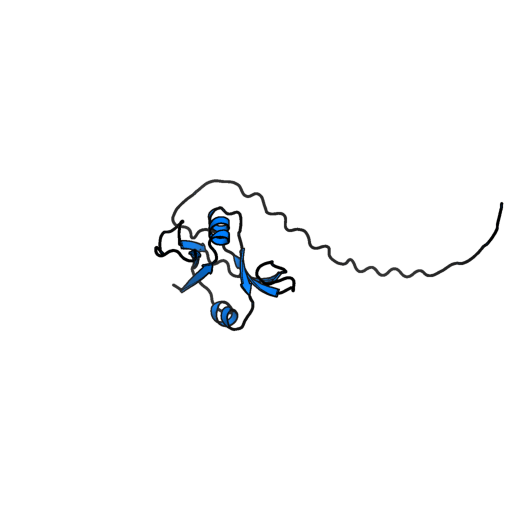5 -11.533 -9.384 1.00 93.38 72 LYS A C 1
ATOM 582 O O . LYS A 1 72 ? 1.051 -11.840 -8.528 1.00 93.38 72 LYS A O 1
ATOM 587 N N . MET A 1 73 ? 0.457 -11.643 -10.688 1.00 93.75 73 MET A N 1
ATOM 588 C CA . MET A 1 73 ? 1.781 -11.833 -11.288 1.00 93.75 73 MET A CA 1
ATOM 589 C C . MET A 1 73 ? 2.143 -10.530 -11.985 1.00 93.75 73 MET A C 1
ATOM 591 O O . MET A 1 73 ? 1.476 -10.163 -12.950 1.00 93.75 73 MET A O 1
ATOM 595 N N . ILE A 1 74 ? 3.155 -9.827 -11.478 1.00 91.81 74 ILE A N 1
ATOM 596 C CA . ILE A 1 74 ? 3.578 -8.538 -12.032 1.00 91.81 74 ILE A CA 1
ATOM 597 C C . ILE A 1 74 ? 5.052 -8.575 -12.413 1.00 91.81 74 ILE A C 1
ATOM 599 O O . ILE A 1 74 ? 5.856 -9.237 -11.756 1.00 91.81 74 ILE A O 1
ATOM 603 N N . THR A 1 75 ? 5.405 -7.818 -13.443 1.00 91.44 75 THR A N 1
ATOM 604 C CA . THR A 1 75 ? 6.791 -7.442 -13.723 1.00 91.44 75 THR A CA 1
ATOM 605 C C . THR A 1 75 ? 6.978 -6.031 -13.184 1.00 91.44 75 THR A C 1
ATOM 607 O O . THR A 1 75 ? 6.261 -5.120 -13.593 1.00 91.44 75 THR A O 1
ATOM 610 N N . HIS A 1 76 ? 7.876 -5.850 -12.217 1.00 83.31 76 HIS A N 1
ATOM 611 C CA . HIS A 1 76 ? 8.049 -4.570 -11.532 1.00 83.31 76 HIS A CA 1
ATOM 612 C C . HIS A 1 76 ? 9.539 -4.258 -11.376 1.00 83.31 76 HIS A C 1
ATOM 614 O O . HIS A 1 76 ? 10.266 -5.140 -10.920 1.00 83.31 76 HIS A O 1
ATOM 620 N N . PRO A 1 77 ? 9.998 -3.016 -11.632 1.00 82.94 77 PRO A N 1
ATOM 621 C CA . PRO A 1 77 ? 11.419 -2.664 -11.559 1.00 82.94 77 PRO A CA 1
ATOM 622 C C . PRO A 1 77 ? 12.110 -3.092 -10.253 1.00 82.94 77 PRO A C 1
ATOM 624 O O . PRO A 1 77 ? 13.226 -3.594 -10.285 1.00 82.94 77 PRO A O 1
ATOM 627 N N . HIS A 1 78 ? 11.422 -2.988 -9.107 1.00 80.50 78 HIS A N 1
ATOM 628 C CA . HIS A 1 78 ? 11.964 -3.432 -7.805 1.00 80.50 78 HIS A CA 1
ATOM 629 C C . HIS A 1 78 ? 12.039 -4.946 -7.595 1.00 80.50 78 HIS A C 1
ATOM 631 O O . HIS A 1 78 ? 12.806 -5.392 -6.747 1.00 80.50 78 HIS A O 1
ATOM 637 N N . PHE A 1 79 ? 11.239 -5.737 -8.312 1.00 81.62 79 PHE A N 1
ATOM 638 C CA . PHE A 1 79 ? 11.296 -7.204 -8.251 1.00 81.62 79 PHE A CA 1
ATOM 639 C C . PHE A 1 79 ? 12.155 -7.795 -9.380 1.00 81.62 79 PHE A C 1
ATOM 641 O O . PHE A 1 79 ? 12.486 -8.978 -9.348 1.00 81.62 79 PHE A O 1
ATOM 648 N N . GLY A 1 80 ? 12.554 -6.959 -10.342 1.00 84.12 80 GLY A N 1
ATOM 649 C CA . GLY A 1 80 ? 13.295 -7.334 -11.536 1.00 84.12 80 GLY A CA 1
ATOM 650 C C . GLY A 1 80 ? 12.392 -7.571 -12.747 1.00 84.12 80 GLY A C 1
ATOM 651 O O . GLY A 1 80 ? 11.173 -7.404 -12.709 1.00 84.12 80 GLY A O 1
ATOM 652 N N . GLU A 1 81 ? 13.014 -7.980 -13.847 1.00 87.25 81 GLU A N 1
ATOM 653 C CA . GLU A 1 81 ? 12.353 -8.188 -15.146 1.00 87.25 81 GLU A CA 1
ATOM 654 C C . GLU A 1 81 ? 11.507 -9.468 -15.200 1.00 87.25 81 GLU A C 1
ATOM 656 O O . GLU A 1 81 ? 10.699 -9.662 -16.108 1.00 87.25 81 GLU A O 1
ATOM 661 N N . LYS A 1 82 ? 11.677 -10.360 -14.219 1.00 88.69 82 LYS A N 1
ATOM 662 C CA . LYS A 1 82 ? 10.946 -11.622 -14.164 1.00 88.69 82 LYS A CA 1
ATOM 663 C C . LYS A 1 82 ? 9.548 -11.409 -13.576 1.00 88.69 82 LYS A C 1
ATOM 665 O O . LYS A 1 82 ? 9.430 -10.791 -12.511 1.00 88.69 82 LYS A O 1
ATOM 670 N N . PRO A 1 83 ? 8.502 -11.988 -14.194 1.00 92.31 83 PRO A N 1
ATOM 671 C CA . PRO A 1 83 ? 7.173 -12.023 -13.604 1.00 92.31 83 PRO A CA 1
ATOM 672 C C . PRO A 1 83 ? 7.238 -12.630 -12.201 1.00 92.31 83 PRO A C 1
ATOM 674 O O . PRO A 1 83 ? 7.644 -13.779 -12.026 1.00 92.31 83 PRO A O 1
ATOM 677 N N . THR A 1 84 ? 6.859 -11.843 -11.200 1.00 93.75 84 THR A N 1
ATOM 678 C CA . THR A 1 84 ? 6.967 -12.217 -9.791 1.00 93.75 84 THR A CA 1
ATOM 679 C C . THR A 1 84 ? 5.572 -12.294 -9.174 1.00 93.75 84 THR A C 1
ATOM 681 O O . THR A 1 84 ? 4.782 -11.353 -9.324 1.00 93.75 84 THR A O 1
ATOM 684 N N . PRO A 1 85 ? 5.236 -13.389 -8.466 1.00 94.31 85 PRO A N 1
ATOM 685 C CA . PRO A 1 85 ? 3.967 -13.488 -7.770 1.00 94.31 85 PRO A CA 1
ATOM 686 C C . PRO A 1 85 ? 3.978 -12.552 -6.564 1.00 94.31 85 PRO A C 1
ATOM 688 O O . PRO A 1 85 ? 4.881 -12.598 -5.726 1.00 94.31 85 PRO A O 1
ATOM 691 N N . VAL A 1 86 ? 2.950 -11.721 -6.451 1.00 94.50 86 VAL A N 1
ATOM 692 C CA . VAL A 1 86 ? 2.794 -10.736 -5.381 1.00 94.50 86 VAL A CA 1
ATOM 693 C C . VAL A 1 86 ? 1.407 -10.818 -4.748 1.00 94.50 86 VAL A C 1
ATOM 695 O O . VAL A 1 86 ? 0.445 -11.309 -5.346 1.00 94.50 86 VAL A O 1
ATOM 698 N N . PHE A 1 87 ? 1.324 -10.332 -3.518 1.00 94.56 87 PHE A N 1
ATOM 699 C CA . PHE A 1 87 ? 0.104 -9.909 -2.855 1.00 94.56 87 PHE A CA 1
ATOM 700 C C . PHE A 1 87 ? -0.079 -8.413 -3.121 1.00 94.56 87 PHE A C 1
ATOM 702 O O . PHE A 1 87 ? 0.757 -7.613 -2.701 1.00 94.56 87 PHE A O 1
ATOM 709 N N . ALA A 1 88 ? -1.137 -8.056 -3.841 1.00 94.94 88 ALA A N 1
ATOM 710 C CA . ALA A 1 88 ? -1.566 -6.687 -4.088 1.00 94.94 88 ALA A CA 1
ATOM 711 C C . ALA A 1 88 ? -2.572 -6.294 -3.003 1.00 94.94 88 ALA A C 1
ATOM 713 O O . ALA A 1 88 ? -3.714 -6.743 -3.019 1.00 94.94 88 ALA A O 1
ATOM 714 N N . ILE A 1 89 ? -2.121 -5.532 -2.015 1.00 94.00 89 ILE A N 1
ATOM 715 C CA . ILE A 1 89 ? -2.927 -5.101 -0.874 1.00 94.00 89 ILE A CA 1
ATOM 716 C C . ILE A 1 89 ? -3.598 -3.777 -1.242 1.00 94.00 89 ILE A C 1
ATOM 718 O O . ILE A 1 89 ? -2.906 -2.836 -1.635 1.00 94.00 89 ILE A O 1
ATOM 722 N N . ASP A 1 90 ? -4.923 -3.702 -1.105 1.00 93.25 90 ASP A N 1
ATOM 723 C CA . ASP A 1 90 ? -5.679 -2.471 -1.365 1.00 93.25 90 ASP A CA 1
ATOM 724 C C . ASP A 1 90 ? -5.385 -1.437 -0.264 1.00 93.25 90 ASP A C 1
ATOM 726 O O . ASP A 1 90 ? -5.583 -1.691 0.926 1.00 93.25 90 ASP A O 1
ATOM 730 N N . VAL A 1 91 ? -4.885 -0.272 -0.679 1.00 92.69 91 VAL A N 1
ATOM 731 C CA . VAL A 1 91 ? -4.561 0.884 0.172 1.00 92.69 91 VAL A CA 1
ATOM 732 C C . VAL A 1 91 ? -5.258 2.164 -0.309 1.00 92.69 91 VAL A C 1
ATOM 734 O O . VAL A 1 91 ? -4.875 3.268 0.079 1.00 92.69 91 VAL A O 1
ATOM 737 N N . SER A 1 92 ? -6.291 2.025 -1.145 1.00 90.62 92 SER A N 1
ATOM 738 C CA . SER A 1 92 ? -7.024 3.136 -1.765 1.00 90.62 92 SER A CA 1
ATOM 739 C C . SER A 1 92 ? -7.849 3.959 -0.775 1.00 90.62 92 SER A C 1
ATOM 741 O O . SER A 1 92 ? -8.041 5.156 -0.980 1.00 90.62 92 SER A O 1
ATOM 743 N N . ARG A 1 93 ? -8.354 3.337 0.298 1.00 89.44 93 ARG A N 1
ATOM 744 C CA . ARG A 1 93 ? -9.287 3.981 1.232 1.00 89.44 93 ARG A CA 1
ATOM 745 C C . ARG A 1 93 ? -8.594 4.405 2.532 1.00 89.44 93 ARG A C 1
ATOM 747 O O . ARG A 1 93 ? -8.090 3.535 3.249 1.00 89.44 93 ARG A O 1
ATOM 754 N N . PRO A 1 94 ? -8.564 5.710 2.874 1.00 87.50 94 PRO A N 1
ATOM 755 C CA . PRO A 1 94 ? -8.177 6.160 4.211 1.00 87.50 94 PRO A CA 1
ATOM 756 C C . PRO A 1 94 ? -9.106 5.554 5.260 1.00 87.50 94 PRO A C 1
ATOM 758 O O . PRO A 1 94 ? -10.310 5.465 5.032 1.00 87.50 94 PRO A O 1
ATOM 761 N N . ALA A 1 95 ? -8.550 5.132 6.400 1.00 82.69 95 ALA A N 1
ATOM 762 C CA . ALA A 1 95 ? -9.365 4.684 7.524 1.00 82.69 95 ALA A CA 1
ATOM 763 C C . ALA A 1 95 ? -10.268 5.840 7.968 1.00 82.69 95 ALA A C 1
ATOM 765 O O . ALA A 1 95 ? -9.773 6.922 8.292 1.00 82.69 95 ALA A O 1
ATOM 766 N N . GLN A 1 96 ? -11.585 5.638 7.914 1.00 67.19 96 GLN A N 1
ATOM 767 C CA . GLN A 1 96 ? -12.557 6.688 8.210 1.00 67.19 96 GLN A CA 1
ATOM 768 C C . GLN A 1 96 ? -12.340 7.254 9.621 1.00 67.19 96 GLN A C 1
ATOM 770 O O . GLN A 1 96 ? -12.428 6.535 10.614 1.00 67.19 96 GLN A O 1
ATOM 775 N N . GLY A 1 97 ? -12.035 8.556 9.696 1.00 60.84 97 GLY A N 1
ATOM 776 C CA . GLY A 1 97 ? -11.809 9.252 10.966 1.00 60.84 97 GLY A CA 1
ATOM 777 C C . GLY A 1 97 ? -11.208 10.660 10.883 1.00 60.84 97 GLY A C 1
ATOM 778 O O . GLY A 1 97 ? -11.403 11.427 11.818 1.00 60.84 97 GLY A O 1
ATOM 779 N N . MET A 1 98 ? -10.525 11.058 9.800 1.00 54.59 98 MET A N 1
ATOM 780 C CA . MET A 1 98 ? -9.978 12.423 9.687 1.00 54.59 98 MET A CA 1
ATOM 781 C C . MET A 1 98 ? -9.685 12.795 8.215 1.00 54.59 98 MET A C 1
ATOM 783 O O . MET A 1 98 ? -8.762 12.241 7.633 1.00 54.59 98 MET A O 1
ATOM 787 N N . ALA A 1 99 ? -10.452 13.744 7.653 1.00 43.81 99 ALA A N 1
ATOM 788 C CA . ALA A 1 99 ? -10.317 14.382 6.322 1.00 43.81 99 ALA A CA 1
ATOM 789 C C . ALA A 1 99 ? -10.476 13.460 5.080 1.00 43.81 99 ALA A C 1
ATOM 791 O O . ALA A 1 99 ? -9.821 12.439 4.956 1.00 43.81 99 ALA A O 1
ATOM 792 N N . ALA A 1 100 ? -11.301 13.731 4.071 1.00 43.25 100 ALA A N 1
ATOM 793 C CA . ALA A 1 100 ? -12.147 14.863 3.736 1.00 43.25 100 ALA A CA 1
ATOM 794 C C . ALA A 1 100 ? -13.349 14.332 2.931 1.00 43.25 100 ALA A C 1
ATOM 796 O O . ALA A 1 100 ? -13.244 13.354 2.191 1.00 43.25 100 ALA A O 1
ATOM 797 N N . ARG A 1 101 ? -14.505 14.976 3.103 1.00 51.88 101 ARG A N 1
ATOM 798 C CA . ARG A 1 101 ? -15.596 14.913 2.126 1.00 51.88 101 ARG A CA 1
ATOM 799 C C . ARG A 1 101 ? -15.144 15.645 0.855 1.00 51.88 101 ARG A C 1
ATOM 801 O O . ARG A 1 101 ? -14.404 16.622 0.978 1.00 51.88 101 ARG A O 1
ATOM 808 N N . SER A 1 102 ? -15.710 15.248 -0.291 1.00 48.25 102 SER A N 1
ATOM 809 C CA . SER A 1 102 ? -15.521 15.799 -1.656 1.00 48.25 102 SER A CA 1
ATOM 810 C C . SER A 1 102 ? -14.173 15.409 -2.287 1.00 48.25 102 SER A C 1
ATOM 812 O O . SER A 1 102 ? -13.151 15.478 -1.624 1.00 48.25 102 SER A O 1
ATOM 814 N N . ASP A 1 103 ? -14.047 14.984 -3.537 1.00 50.22 103 ASP A N 1
ATOM 815 C CA . ASP A 1 103 ? -14.969 14.829 -4.659 1.00 50.22 103 ASP A CA 1
ATOM 816 C C . ASP A 1 103 ? -14.245 13.958 -5.720 1.00 50.22 103 ASP A C 1
ATOM 818 O O . ASP A 1 103 ? -13.029 13.796 -5.651 1.00 50.22 103 ASP A O 1
ATOM 822 N N . GLU A 1 104 ? -14.999 13.417 -6.674 1.00 45.34 104 GLU A N 1
ATOM 823 C CA . GLU A 1 104 ? -14.569 12.877 -7.974 1.00 45.34 104 GLU A CA 1
ATOM 824 C C . GLU A 1 104 ? -13.598 11.671 -8.066 1.00 45.34 104 GLU A C 1
ATOM 826 O O . GLU A 1 104 ? -12.397 11.709 -7.814 1.00 45.34 104 GLU A O 1
ATOM 831 N N . THR A 1 105 ? -14.155 10.559 -8.552 1.00 47.47 105 THR A N 1
ATOM 832 C CA . THR A 1 105 ? -13.440 9.388 -9.073 1.00 47.47 105 THR A CA 1
ATOM 833 C C . THR A 1 105 ? -13.310 9.524 -10.591 1.00 47.47 105 THR A C 1
ATOM 835 O O . THR A 1 105 ? -14.337 9.437 -11.264 1.00 47.47 105 THR A O 1
ATOM 838 N N . PRO A 1 106 ? -12.104 9.576 -11.179 1.00 48.34 106 PRO A N 1
ATOM 839 C CA . PRO A 1 106 ? -11.890 9.018 -12.499 1.00 48.34 106 PRO A CA 1
ATOM 840 C C . PRO A 1 106 ? -11.559 7.542 -12.304 1.00 48.34 106 PRO A C 1
ATOM 842 O O . PRO A 1 106 ? -10.521 7.159 -11.763 1.00 48.34 106 PRO A O 1
ATOM 845 N N . GLN A 1 107 ? -12.510 6.710 -12.704 1.00 41.91 107 GLN A N 1
ATOM 846 C CA . GLN A 1 107 ? -12.395 5.267 -12.790 1.00 41.91 107 GLN A CA 1
ATOM 847 C C . GLN A 1 107 ? -11.130 4.933 -13.594 1.00 41.91 107 GLN A C 1
ATOM 849 O O . GLN A 1 107 ? -11.059 5.201 -14.791 1.00 41.91 107 GLN A O 1
ATOM 854 N N . ALA A 1 108 ? -10.105 4.400 -12.924 1.00 39.19 108 ALA A N 1
ATOM 855 C CA . ALA A 1 108 ? -8.919 3.896 -13.594 1.00 39.19 108 ALA A CA 1
ATOM 856 C C . ALA A 1 108 ? -9.355 2.769 -14.538 1.00 39.19 108 ALA A C 1
ATOM 858 O O . ALA A 1 108 ? -9.721 1.676 -14.099 1.00 39.19 108 ALA A O 1
ATOM 859 N N . VAL A 1 109 ? -9.348 3.079 -15.834 1.00 39.81 109 VAL A N 1
ATOM 860 C CA . VAL A 1 109 ? -9.403 2.121 -16.933 1.00 39.81 109 VAL A CA 1
ATOM 861 C C . VAL A 1 109 ? -8.342 1.063 -16.658 1.00 39.81 109 VAL A C 1
ATOM 863 O O . VAL A 1 109 ? -7.140 1.326 -16.700 1.00 39.81 109 VAL A O 1
ATOM 866 N N . GL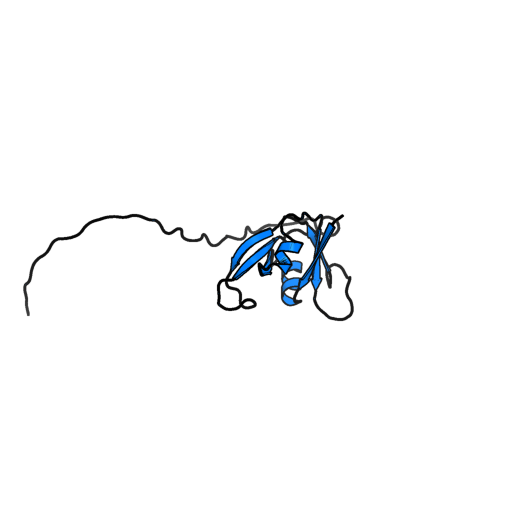N A 1 110 ? -8.798 -0.139 -16.324 1.00 39.81 110 GLN A N 1
ATOM 867 C CA . GLN A 1 110 ? -7.956 -1.319 -16.402 1.00 39.81 110 GLN A CA 1
ATOM 868 C C . GLN A 1 110 ? -7.592 -1.484 -17.884 1.00 39.81 110 GLN A C 1
ATOM 870 O O . GLN A 1 110 ? -8.507 -1.459 -18.709 1.00 39.81 110 GLN A O 1
ATOM 875 N N . PRO A 1 111 ? -6.315 -1.640 -18.273 1.00 43.75 111 PRO A N 1
ATOM 876 C CA . PRO A 1 111 ? -6.018 -2.090 -19.619 1.00 43.75 111 PRO A CA 1
ATOM 877 C C . PRO A 1 111 ? -6.593 -3.499 -19.750 1.00 43.75 111 PRO A C 1
ATOM 879 O O . PRO A 1 111 ? -6.123 -4.448 -19.117 1.00 43.75 111 PRO A O 1
ATOM 882 N N . GLU A 1 112 ? -7.675 -3.590 -20.516 1.00 46.28 112 GLU A N 1
ATOM 883 C CA . GLU A 1 112 ? -8.340 -4.829 -20.864 1.00 46.28 112 GLU A CA 1
ATOM 884 C C . GLU A 1 112 ? -7.288 -5.763 -21.464 1.00 46.28 112 GLU A C 1
ATOM 886 O O . GLU A 1 112 ? -6.643 -5.481 -22.475 1.00 46.28 112 GLU A O 1
ATOM 891 N N . ARG A 1 113 ? -7.029 -6.848 -20.744 1.00 45.97 113 ARG A N 1
ATOM 892 C CA . ARG A 1 113 ? -6.102 -7.898 -21.142 1.00 45.97 113 ARG A CA 1
ATOM 893 C C . ARG A 1 113 ? -6.700 -8.541 -22.400 1.00 45.97 113 ARG A C 1
ATOM 895 O O . ARG A 1 113 ? -7.783 -9.114 -22.270 1.00 45.97 113 ARG A O 1
ATOM 902 N N . PRO A 1 114 ? -6.061 -8.490 -23.584 1.00 42.69 114 PRO A N 1
ATOM 903 C CA . PRO A 1 114 ? -6.617 -9.165 -24.746 1.00 42.69 114 PRO A CA 1
ATOM 904 C C . PRO A 1 114 ? -6.648 -10.669 -24.458 1.00 42.69 114 PRO A C 1
ATOM 906 O O . PRO A 1 114 ? -5.617 -11.306 -24.228 1.00 42.69 114 PRO A O 1
ATOM 909 N N . GLN A 1 115 ? -7.861 -11.213 -24.393 1.00 45.69 115 GLN A N 1
ATOM 910 C CA . GLN A 1 115 ? -8.110 -12.648 -24.364 1.00 45.69 115 GLN A CA 1
ATOM 911 C C . GLN A 1 115 ? -7.582 -13.238 -25.684 1.00 45.69 115 GLN A C 1
ATOM 913 O O . GLN A 1 115 ? -7.842 -12.660 -26.742 1.00 45.69 115 GLN A O 1
ATOM 918 N N . PRO A 1 116 ? -6.862 -14.372 -25.679 1.00 43.78 116 PRO A N 1
ATOM 919 C CA . PRO A 1 116 ? -6.554 -15.068 -26.916 1.00 43.78 116 PRO A CA 1
ATOM 920 C C . PRO A 1 116 ? -7.837 -15.738 -27.418 1.00 43.78 116 PRO A C 1
ATOM 922 O O . PRO A 1 116 ? -8.228 -16.806 -26.944 1.00 43.78 116 PRO A O 1
ATOM 925 N N . SER A 1 117 ? -8.510 -15.090 -28.368 1.00 40.31 117 SER A N 1
ATOM 926 C CA . SER A 1 117 ? -9.624 -15.677 -29.108 1.00 40.31 117 SER A CA 1
ATOM 927 C C . SER A 1 117 ? -9.121 -16.889 -29.886 1.00 40.31 117 SER A C 1
ATOM 929 O O . SER A 1 117 ? -8.458 -16.775 -30.913 1.00 40.31 117 SER A O 1
ATOM 931 N N . SER A 1 118 ? -9.431 -18.063 -29.348 1.00 51.53 118 SER A N 1
ATOM 932 C CA . SER A 1 118 ? -9.331 -19.344 -30.032 1.00 51.53 118 SER A CA 1
ATOM 933 C C . SER A 1 118 ? -10.427 -19.444 -31.087 1.00 51.53 118 SER A C 1
ATOM 935 O O . SER A 1 118 ? -11.580 -19.639 -30.724 1.00 51.53 118 SER A O 1
ATOM 937 N N . GLN A 1 119 ? -10.060 -19.351 -32.364 1.00 50.66 119 GLN A N 1
ATOM 938 C CA . GLN A 1 119 ? -10.743 -19.946 -33.526 1.00 50.66 119 GLN A CA 1
ATOM 939 C C . GLN A 1 119 ? -9.606 -20.197 -34.535 1.00 50.66 119 GLN A C 1
ATOM 941 O O . GLN A 1 119 ? -8.975 -19.254 -34.990 1.00 50.66 119 GLN A O 1
ATOM 946 N N . SER A 1 120 ? -9.058 -21.401 -34.710 1.00 54.06 120 SER A N 1
ATOM 947 C CA . SER A 1 120 ? -9.679 -22.598 -35.280 1.00 54.06 120 SER A CA 1
ATOM 948 C C . SER A 1 120 ? -10.511 -22.270 -36.513 1.00 54.06 120 SER A C 1
ATOM 950 O O . SER A 1 120 ? -11.733 -22.260 -36.447 1.00 54.06 120 SER A O 1
ATOM 952 N N . GLU A 1 121 ? -9.840 -22.038 -37.640 1.00 52.12 121 GLU A N 1
ATOM 953 C CA . GLU A 1 121 ? -10.446 -22.283 -38.943 1.00 52.12 121 GLU A CA 1
ATOM 954 C C . GLU A 1 121 ? -9.438 -23.006 -39.840 1.00 52.12 121 GLU A C 1
ATOM 956 O O . GLU A 1 121 ? -8.340 -22.533 -40.136 1.00 52.12 121 GLU A O 1
ATOM 961 N N . CYS A 1 122 ? -9.808 -24.238 -40.174 1.00 43.94 122 CYS A N 1
ATOM 962 C CA . CYS A 1 122 ? -9.154 -25.073 -41.161 1.00 43.94 122 CYS A CA 1
ATOM 963 C C . CYS A 1 122 ? -9.469 -24.529 -42.555 1.00 43.94 122 CYS A C 1
ATOM 965 O O . CYS A 1 122 ? -10.640 -24.465 -42.909 1.00 43.94 122 CYS A O 1
ATOM 967 N N . ALA A 1 123 ? -8.448 -24.256 -43.367 1.00 45.12 123 ALA A N 1
ATOM 968 C CA . ALA A 1 123 ? -8.515 -24.408 -44.822 1.00 45.12 123 ALA A CA 1
ATOM 969 C C . ALA A 1 123 ? -7.102 -24.341 -45.428 1.00 45.12 123 ALA A C 1
ATOM 971 O O . ALA A 1 123 ? -6.550 -23.273 -45.675 1.00 45.12 123 ALA A O 1
ATOM 972 N N . GLN A 1 124 ? -6.510 -25.504 -45.687 1.00 48.22 124 GLN A N 1
ATOM 973 C CA . GLN A 1 124 ? -5.664 -25.681 -46.871 1.00 48.22 124 GLN A CA 1
ATOM 974 C C . GLN A 1 124 ? -6.570 -26.140 -48.031 1.00 48.22 124 GLN A C 1
ATOM 976 O O . GLN A 1 124 ? -7.704 -26.544 -47.775 1.00 48.22 124 GLN A O 1
ATOM 981 N N . PRO A 1 125 ? -6.051 -26.342 -49.249 1.00 65.12 125 PRO A N 1
ATOM 982 C CA . PRO A 1 125 ? -5.211 -25.491 -50.097 1.00 65.12 125 PRO A CA 1
ATOM 983 C C . PRO A 1 125 ? -5.887 -25.318 -51.479 1.00 65.12 125 PRO A C 1
ATOM 985 O O . PRO A 1 125 ? -6.807 -26.060 -51.799 1.00 65.12 125 PRO A O 1
ATOM 988 N N . THR A 1 126 ? -5.390 -24.455 -52.372 1.00 55.84 126 THR A N 1
ATOM 989 C CA . THR A 1 126 ? -5.402 -24.794 -53.814 1.00 55.84 126 THR A CA 1
ATOM 990 C C . THR A 1 126 ? -4.233 -24.157 -54.579 1.00 55.84 126 THR A C 1
ATOM 992 O O . THR A 1 126 ? -3.686 -23.152 -54.125 1.00 55.84 126 THR A O 1
ATOM 995 N N . PRO A 1 127 ? -3.802 -24.783 -55.695 1.00 63.03 127 PRO A N 1
ATOM 996 C CA . PRO A 1 127 ? -2.534 -24.518 -56.373 1.00 63.03 127 PRO A CA 1
ATOM 997 C C . PRO A 1 127 ? -2.699 -23.756 -57.705 1.00 63.03 127 PRO A C 1
ATOM 999 O O . PRO A 1 127 ? -3.817 -23.553 -58.169 1.00 63.03 127 PRO A O 1
ATOM 1002 N N . SER A 1 128 ? -1.553 -23.510 -58.370 1.00 52.81 128 SER A N 1
ATOM 1003 C CA . SER A 1 128 ? -1.402 -23.234 -59.821 1.00 52.81 128 SER A CA 1
ATOM 1004 C C . SER A 1 128 ? -1.756 -21.803 -60.261 1.00 52.81 128 SER A C 1
ATOM 1006 O O . SER A 1 128 ? -2.713 -21.233 -59.769 1.00 52.81 128 SER A O 1
ATOM 1008 N N . LYS A 1 129 ? -1.076 -21.120 -61.190 1.00 53.59 129 LYS A N 1
ATOM 1009 C CA . LYS A 1 129 ? -0.043 -21.372 -62.224 1.00 53.59 129 LYS A CA 1
ATOM 1010 C C . LYS A 1 129 ? 0.575 -19.980 -62.515 1.00 53.59 129 LYS A C 1
ATOM 1012 O O . LYS A 1 129 ? -0.137 -18.994 -62.391 1.00 53.59 129 LYS A O 1
ATOM 1017 N N . ASP A 1 130 ? 1.895 -19.839 -62.614 1.00 53.09 130 ASP A N 1
ATOM 1018 C CA . ASP A 1 130 ? 2.686 -19.782 -63.864 1.00 53.09 130 ASP A CA 1
ATOM 1019 C C . ASP A 1 130 ? 2.348 -18.629 -64.840 1.00 53.09 130 ASP A C 1
ATOM 1021 O O . ASP A 1 130 ? 1.184 -18.287 -65.018 1.00 53.09 130 ASP A O 1
ATOM 1025 N N . THR A 1 131 ? 3.402 -18.148 -65.520 1.00 51.34 131 THR A N 1
ATOM 1026 C CA . THR A 1 131 ? 3.459 -17.231 -66.681 1.00 51.34 131 THR A CA 1
ATOM 1027 C C . THR A 1 131 ? 3.710 -15.759 -66.287 1.00 51.34 131 THR A C 1
ATOM 1029 O O . THR A 1 131 ? 2.829 -15.085 -65.774 1.00 51.34 131 THR A O 1
ATOM 1032 N N . SER A 1 132 ? 4.952 -15.251 -66.273 1.00 57.94 132 SER A N 1
ATOM 1033 C CA . SER A 1 132 ? 5.889 -14.978 -67.387 1.00 57.94 132 SER A CA 1
ATOM 1034 C C . SER A 1 132 ? 5.426 -13.840 -68.309 1.00 57.94 132 SER A C 1
ATOM 1036 O O . SER A 1 132 ? 4.469 -14.026 -69.048 1.00 57.94 132 SER A O 1
ATOM 1038 N N . ASN A 1 133 ? 6.113 -12.693 -68.231 1.00 56.81 133 ASN A N 1
ATOM 1039 C CA . ASN A 1 133 ? 6.403 -11.663 -69.257 1.00 56.81 133 ASN A CA 1
ATOM 1040 C C . ASN A 1 133 ? 6.748 -10.360 -68.516 1.00 56.81 133 ASN A C 1
ATOM 1042 O O . ASN A 1 133 ? 6.105 -10.057 -67.516 1.00 56.81 133 ASN A O 1
ATOM 1046 N N . GLU A 1 134 ? 7.658 -9.492 -68.927 1.00 49.03 134 GLU A N 1
ATOM 1047 C CA . GLU A 1 134 ? 8.775 -9.439 -69.882 1.00 49.03 134 GLU A CA 1
ATOM 1048 C C . GLU A 1 134 ? 9.595 -8.212 -69.435 1.00 49.03 134 GLU A C 1
ATOM 1050 O O . GLU A 1 134 ? 8.973 -7.280 -68.863 1.00 49.03 134 GLU A O 1
#

Secondary structure (DSSP, 8-state):
--EEEEEE-HHHHHHHHTTS--EEEEE-SHHHHHHHTT---SEEEEEE--SS----BTTTEEEEE---EEEEEEEETTTEEEEEEEEEEE--SBPTTSS-----------------------------------

pLDDT: mean 76.8, std 19.14, range [39.19, 94.94]

Foldseek 3Di:
DAEAEAEDEQVVVVCLLVLVDFWDKDFPDPVVCVVAPPDDGQWYKYAHDDDDDADDDSRGIFIAGFPGWDWDFDQDVVVHRHGTIITITGRNGGDPDDDDDDDDDPDPDDPPDDDPDDDDDDDDDDDDDDDDDD

Organism: NCBI:txid2161824

Radius of gyration: 24.02 Å; chains: 1; bounding box: 30×42×87 Å